Protein AF-A0A7L1Z4N3-F1 (afdb_monomer)

pLDDT: mean 95.16, std 4.43, range [67.56, 98.06]

Solvent-accessible surface area (backbone atoms only — not comparable to full-atom values): 3647 Å² total; per-residue (Å²): 82,52,70,61,26,52,50,52,48,24,60,72,56,72,66,48,69,81,68,75,96,55,54,73,68,55,48,54,58,40,46,78,72,68,53,71,85,74,82,55,87,92,55,56,68,72,58,47,50,51,31,53,59,17,62,40,91,73,118

Radius of gyration: 11.14 Å; Cα contacts (8 Å, |Δi|>4): 42; chains: 1; bounding box: 23×28×26 Å

InterPro domains:
  IPR000719 Protein kinase domain [PS50011] (1-59)
  IPR001245 Serine-threonine/tyrosine-protein kinase, catalytic domain [PF07714] (1-59)
  IPR011009 Protein kinase-like domain superfamily [SSF56112] (1-59)
  IPR050122 Receptor Tyrosine Kinase [PTHR24416] (1-59)

Nearest PDB structures (foldseek):
  3d7t-assembly2_B-2  TM=9.809E-01  e=3.852E-05  Gallus gallus
  4lgh-assembly1_A  TM=9.869E-01  e=8.667E-05  Gallus gallus
  5d11-assembly1_A  TM=9.887E-01  e=1.823E-04  Gallus gallus
  3en5-assembly2_B  TM=9.924E-01  e=2.388E-04  Gallus gallus
  6nvk-assembly1_A  TM=9.798E-01  e=2.734E-04  Homo sapiens

Secondary structure (DSSP, 8-state):
-HHHHHHHHHHHTTSPPSSTT--HHHHHHHHHTT--PPPPTT--HHHHHHHHHHT-S--

Organism: NCBI:txid312124

Mean predicted aligned error: 2.43 Å

Sequence (59 aa):
VWSFGILLTEIVTYGRIPYPGMTNPEVIQNLERGYRMPQPDNCPSELYELMRQCWKESP

Foldseek 3Di:
DQVVLVVLVCVVVVNDDAPPPDDPVRVVVCVVVVDDDDQDDPHDPVSVVVSVVNSDPPD

Structure (mmCIF, N/CA/C/O backbone):
data_AF-A0A7L1Z4N3-F1
#
_entry.id   AF-A0A7L1Z4N3-F1
#
loop_
_atom_site.group_PDB
_atom_site.id
_atom_site.type_symbol
_atom_site.label_atom_id
_atom_site.label_alt_id
_atom_site.label_comp_id
_atom_site.label_asym_id
_atom_site.label_entity_id
_atom_site.label_seq_id
_atom_site.pdbx_PDB_ins_code
_atom_site.Cartn_x
_atom_site.Cartn_y
_atom_site.Cartn_z
_atom_site.occupancy
_atom_site.B_iso_or_equiv
_atom_site.auth_seq_id
_atom_site.auth_comp_id
_atom_site.auth_asym_id
_atom_site.auth_atom_id
_atom_site.pdbx_PDB_model_num
ATOM 1 N N . VAL A 1 1 ? -0.076 -6.238 9.173 1.00 90.62 1 VAL A N 1
ATOM 2 C CA . VAL A 1 1 ? 1.274 -5.673 8.894 1.00 90.62 1 VAL A CA 1
ATOM 3 C C . VAL A 1 1 ? 1.168 -4.765 7.672 1.00 90.62 1 VAL A C 1
ATOM 5 O O . VAL A 1 1 ? 1.368 -5.218 6.557 1.00 90.62 1 VAL A O 1
ATOM 8 N N . T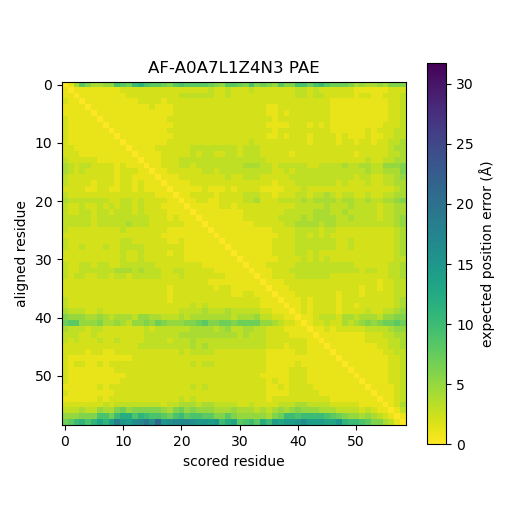RP A 1 2 ? 0.773 -3.502 7.860 1.00 94.81 2 TRP A N 1
ATOM 9 C CA . TRP A 1 2 ? 0.239 -2.672 6.768 1.00 94.81 2 TRP A CA 1
ATOM 10 C C . TRP A 1 2 ? 1.287 -2.179 5.763 1.00 94.81 2 TRP A C 1
ATOM 12 O O . TRP A 1 2 ? 1.178 -2.444 4.567 1.00 94.81 2 TRP A O 1
ATOM 22 N N . SER A 1 3 ? 2.314 -1.472 6.246 1.00 96.19 3 SER A N 1
ATOM 23 C CA . SER A 1 3 ? 3.282 -0.774 5.388 1.00 96.19 3 SER A CA 1
ATOM 24 C C . SER A 1 3 ? 4.061 -1.716 4.472 1.00 96.19 3 SER A C 1
ATOM 26 O O . SER A 1 3 ? 4.439 -1.325 3.376 1.00 96.19 3 SER A O 1
ATOM 28 N N . PHE A 1 4 ? 4.239 -2.977 4.874 1.00 96.88 4 PHE A N 1
ATOM 29 C CA . PHE A 1 4 ? 4.852 -3.990 4.019 1.00 96.88 4 PHE A CA 1
ATOM 30 C C . PHE A 1 4 ? 3.985 -4.330 2.798 1.00 96.88 4 PHE A C 1
ATOM 32 O O . PHE A 1 4 ? 4.508 -4.429 1.696 1.00 96.88 4 PHE A O 1
ATOM 39 N N . GLY A 1 5 ? 2.660 -4.436 2.950 1.00 96.88 5 GLY A N 1
ATOM 40 C CA . GLY A 1 5 ? 1.761 -4.647 1.809 1.00 96.88 5 GLY A CA 1
ATOM 41 C C . GLY A 1 5 ? 1.770 -3.468 0.829 1.00 96.88 5 GLY A C 1
ATOM 42 O O . GLY A 1 5 ? 1.698 -3.667 -0.384 1.00 96.88 5 GLY A O 1
ATOM 43 N N . ILE A 1 6 ? 1.917 -2.242 1.348 1.00 97.50 6 ILE A N 1
ATOM 44 C CA . ILE A 1 6 ? 2.110 -1.043 0.517 1.00 97.50 6 ILE A CA 1
ATOM 45 C C . ILE A 1 6 ? 3.434 -1.132 -0.251 1.00 97.50 6 ILE A C 1
ATOM 47 O O . ILE A 1 6 ? 3.413 -1.028 -1.474 1.00 97.50 6 ILE A O 1
ATOM 51 N N . LEU A 1 7 ? 4.537 -1.458 0.431 1.00 97.06 7 LEU A N 1
ATOM 52 C CA . LEU A 1 7 ? 5.845 -1.656 -0.202 1.00 97.06 7 LEU A CA 1
ATOM 53 C C . LEU A 1 7 ? 5.805 -2.729 -1.300 1.00 97.06 7 LEU A C 1
ATOM 55 O O . LEU A 1 7 ? 6.354 -2.534 -2.381 1.00 97.06 7 LEU A O 1
ATOM 59 N N . LEU A 1 8 ? 5.132 -3.857 -1.058 1.00 96.81 8 LEU A N 1
ATOM 60 C CA . LEU A 1 8 ? 4.958 -4.899 -2.072 1.00 96.81 8 LEU A CA 1
ATOM 61 C C . LEU A 1 8 ? 4.211 -4.374 -3.306 1.00 96.81 8 LEU A C 1
ATOM 63 O O . LEU A 1 8 ? 4.578 -4.717 -4.429 1.00 96.81 8 LEU A O 1
ATOM 67 N N . THR A 1 9 ? 3.200 -3.521 -3.117 1.00 95.81 9 THR A N 1
ATOM 68 C CA . THR A 1 9 ? 2.502 -2.872 -4.239 1.00 95.81 9 THR A CA 1
ATOM 69 C C . THR A 1 9 ? 3.442 -1.961 -5.018 1.00 95.81 9 THR A C 1
ATOM 71 O O . THR A 1 9 ? 3.464 -2.025 -6.246 1.00 95.81 9 THR A O 1
ATOM 74 N N . GLU A 1 10 ? 4.247 -1.149 -4.333 1.00 96.88 10 GLU A N 1
ATOM 75 C CA . GLU A 1 10 ? 5.239 -0.278 -4.973 1.00 96.88 10 GLU A CA 1
ATOM 76 C C . GLU A 1 10 ? 6.249 -1.100 -5.787 1.00 96.88 10 GLU A C 1
ATOM 78 O O . GLU A 1 10 ? 6.525 -0.761 -6.933 1.00 96.88 10 GLU A O 1
ATOM 83 N N . ILE A 1 11 ? 6.732 -2.232 -5.264 1.00 96.00 11 ILE A N 1
ATOM 84 C CA . ILE A 1 11 ? 7.653 -3.128 -5.983 1.00 96.00 11 ILE A CA 1
ATOM 85 C C . ILE A 1 11 ? 7.007 -3.680 -7.260 1.00 96.00 11 ILE A C 1
ATOM 87 O O . ILE A 1 11 ? 7.582 -3.565 -8.341 1.00 96.00 11 ILE A O 1
ATOM 91 N N . VAL A 1 12 ? 5.805 -4.255 -7.152 1.00 96.12 12 VAL A N 1
ATOM 92 C CA . VAL A 1 12 ? 5.113 -4.894 -8.288 1.00 96.12 12 VAL A CA 1
ATOM 93 C C . VAL A 1 12 ? 4.709 -3.883 -9.357 1.00 96.12 12 VAL A C 1
ATOM 95 O O . VAL A 1 12 ? 4.680 -4.197 -10.543 1.00 96.12 12 VAL A O 1
AT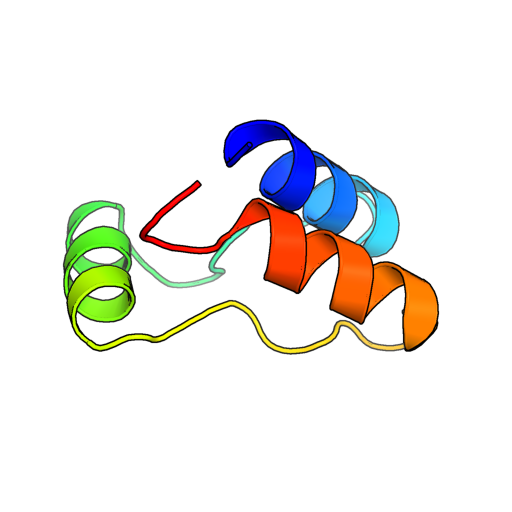OM 98 N N . THR A 1 13 ? 4.415 -2.652 -8.951 1.00 95.19 13 THR A N 1
ATOM 99 C CA . THR A 1 13 ? 4.023 -1.582 -9.869 1.00 95.19 13 THR A CA 1
ATOM 100 C C . THR A 1 13 ? 5.204 -0.755 -10.378 1.00 95.19 13 THR A C 1
ATOM 102 O O . THR A 1 13 ? 4.981 0.255 -11.042 1.00 95.19 13 THR A O 1
ATOM 105 N N . TYR A 1 14 ? 6.446 -1.178 -10.114 1.00 95.50 14 TYR A N 1
ATOM 106 C CA . TYR A 1 14 ? 7.674 -0.480 -10.515 1.00 95.50 14 TYR A CA 1
ATOM 107 C C . TYR A 1 14 ? 7.759 0.961 -9.982 1.00 95.50 14 TYR A C 1
ATOM 109 O O . TYR A 1 14 ? 8.149 1.887 -10.691 1.00 95.50 14 TYR A O 1
ATOM 117 N N . GLY A 1 15 ? 7.380 1.149 -8.718 1.00 95.25 15 GLY A N 1
ATOM 118 C CA . GLY A 1 15 ? 7.457 2.421 -8.003 1.00 95.25 15 GLY A CA 1
ATOM 119 C C . GLY A 1 15 ? 6.300 3.376 -8.287 1.00 95.25 15 GLY A C 1
ATOM 120 O O . GLY A 1 15 ? 6.443 4.578 -8.064 1.00 95.25 15 GLY A O 1
ATOM 121 N N . ARG A 1 16 ? 5.156 2.890 -8.794 1.00 94.69 16 ARG A N 1
ATOM 122 C CA . ARG A 1 16 ? 3.961 3.740 -8.898 1.00 94.69 16 ARG A CA 1
ATOM 123 C C . ARG A 1 16 ? 3.472 4.135 -7.508 1.00 94.69 16 ARG A C 1
ATOM 125 O O . ARG A 1 16 ? 3.559 3.371 -6.552 1.00 94.69 16 ARG A O 1
ATOM 132 N N . ILE A 1 17 ? 2.895 5.330 -7.445 1.00 95.56 17 ILE A N 1
ATOM 133 C CA . ILE A 1 17 ? 2.318 5.883 -6.223 1.00 95.56 17 ILE A CA 1
ATOM 134 C C . ILE A 1 17 ? 1.108 5.023 -5.805 1.00 95.56 17 ILE A C 1
ATOM 136 O O . ILE A 1 17 ? 0.207 4.820 -6.628 1.00 95.56 17 ILE A O 1
ATOM 140 N N . PRO A 1 18 ? 1.058 4.528 -4.553 1.00 95.81 18 PRO A N 1
ATOM 141 C CA . PRO A 1 18 ? -0.112 3.838 -4.015 1.00 95.81 18 PRO A CA 1
ATOM 142 C C . PRO A 1 18 ? -1.360 4.725 -4.054 1.00 95.81 18 PRO A C 1
ATOM 144 O O . PRO A 1 18 ? -1.271 5.925 -3.812 1.00 95.81 18 PRO A O 1
ATOM 147 N N . TYR A 1 19 ? -2.531 4.132 -4.305 1.00 96.44 19 TYR A N 1
ATOM 148 C CA . TYR A 1 19 ? -3.808 4.859 -4.422 1.00 96.44 19 TYR A CA 1
ATOM 149 C C . TYR A 1 19 ? -3.749 6.050 -5.407 1.00 96.44 19 TYR A C 1
ATOM 151 O O . TYR A 1 19 ? -4.025 7.191 -5.030 1.00 96.44 19 TYR A O 1
ATOM 159 N N . PRO A 1 20 ? -3.380 5.812 -6.681 1.00 95.31 20 PRO A N 1
ATOM 160 C CA . PRO A 1 20 ? -3.180 6.890 -7.642 1.00 95.31 20 PRO A CA 1
ATOM 161 C C . PRO A 1 20 ? -4.465 7.702 -7.844 1.00 95.31 20 PRO A C 1
ATOM 163 O O . PRO A 1 20 ? -5.545 7.143 -8.030 1.00 95.31 20 PRO A O 1
ATOM 166 N N . GLY A 1 21 ? -4.335 9.030 -7.829 1.00 96.25 21 GLY A N 1
ATOM 167 C CA . GLY A 1 21 ? -5.456 9.956 -8.022 1.00 96.25 21 GLY A CA 1
ATOM 168 C C . GLY A 1 21 ? -6.304 10.223 -6.775 1.00 96.25 21 GLY A C 1
ATOM 169 O O . GLY A 1 21 ? -7.276 10.961 -6.883 1.00 96.25 21 GLY A O 1
ATOM 170 N N . MET A 1 22 ? -5.944 9.667 -5.613 1.00 97.38 22 MET A N 1
ATOM 171 C CA . MET A 1 22 ? -6.600 9.954 -4.334 1.00 97.38 22 MET A CA 1
ATOM 172 C C . MET A 1 22 ? -5.708 10.825 -3.444 1.00 97.38 22 MET A C 1
ATOM 174 O O . MET A 1 22 ? -4.495 10.633 -3.365 1.00 97.38 22 MET A O 1
ATOM 178 N N . THR A 1 23 ? -6.316 11.766 -2.730 1.00 97.75 23 THR A N 1
ATOM 179 C CA . THR A 1 23 ? -5.682 12.501 -1.630 1.00 97.75 23 THR A CA 1
ATOM 180 C C . THR A 1 23 ? -5.658 11.662 -0.350 1.00 97.75 23 THR A C 1
ATOM 182 O O . THR A 1 23 ? -6.447 10.731 -0.187 1.00 97.75 23 THR A O 1
ATOM 185 N N . ASN A 1 24 ? -4.794 12.005 0.612 1.00 95.25 24 ASN A N 1
ATOM 186 C CA . ASN A 1 24 ? -4.704 11.263 1.878 1.00 95.25 24 ASN A CA 1
ATOM 187 C C . ASN A 1 24 ? -6.059 11.121 2.611 1.00 95.25 24 ASN A C 1
ATOM 189 O O . ASN A 1 24 ? -6.369 10.007 3.038 1.00 95.25 24 ASN A O 1
ATOM 193 N N . PRO A 1 25 ? -6.896 12.176 2.744 1.00 97.81 25 PRO A N 1
ATOM 194 C CA . PRO A 1 25 ? -8.214 12.032 3.364 1.00 97.81 25 PRO A CA 1
ATOM 195 C C . PRO A 1 25 ? -9.146 11.088 2.593 1.00 97.81 25 PRO A C 1
ATOM 197 O O . PRO A 1 25 ? -9.855 10.295 3.210 1.00 97.81 25 PRO A O 1
ATOM 200 N N . GLU A 1 26 ? -9.127 11.130 1.257 1.00 98.06 26 GLU A N 1
ATOM 201 C CA . GLU A 1 26 ? -9.935 10.231 0.423 1.00 98.06 26 GLU A CA 1
ATOM 202 C C . GLU A 1 26 ? -9.494 8.776 0.578 1.00 98.06 26 GLU A C 1
ATOM 204 O O . GLU A 1 26 ? -10.345 7.890 0.660 1.00 98.06 26 GLU A O 1
ATOM 209 N N . VAL A 1 27 ? -8.185 8.514 0.668 1.00 97.06 27 VAL A N 1
ATOM 210 C CA . VAL A 1 27 ? -7.672 7.164 0.940 1.00 97.06 27 VAL A CA 1
ATOM 211 C C . VAL A 1 27 ? -8.222 6.657 2.268 1.00 97.06 27 VAL A C 1
ATOM 213 O O . VAL A 1 27 ? -8.807 5.580 2.293 1.00 97.06 27 VAL A O 1
ATOM 216 N N . ILE A 1 28 ? -8.115 7.439 3.348 1.00 96.12 28 ILE A N 1
ATOM 217 C CA . ILE A 1 28 ? -8.609 7.045 4.679 1.00 96.12 28 ILE A CA 1
ATOM 218 C C . ILE A 1 28 ? -10.106 6.704 4.627 1.00 96.12 28 ILE A C 1
ATOM 220 O O . ILE A 1 28 ? -10.496 5.616 5.047 1.00 96.12 28 ILE A O 1
ATOM 224 N N . GLN A 1 29 ? -10.929 7.568 4.026 1.00 97.69 29 GLN A N 1
ATOM 225 C CA . GLN A 1 29 ? -12.373 7.327 3.902 1.00 97.69 29 GLN A CA 1
ATOM 226 C C . GLN A 1 29 ? -12.706 6.072 3.084 1.00 97.69 29 GLN A C 1
ATOM 228 O O . GLN A 1 29 ? -13.665 5.362 3.386 1.00 97.69 29 GLN A O 1
ATOM 233 N N . ASN A 1 30 ? -11.944 5.786 2.027 1.00 96.81 30 ASN A N 1
ATOM 234 C CA . ASN A 1 30 ? -12.144 4.574 1.235 1.00 96.81 30 ASN A CA 1
ATOM 235 C C . ASN A 1 30 ? -11.715 3.321 2.009 1.00 96.81 30 ASN A C 1
ATOM 237 O O . ASN A 1 30 ? -12.408 2.303 1.952 1.00 96.81 30 ASN A O 1
ATOM 241 N N . LEU A 1 31 ? -10.618 3.392 2.766 1.00 95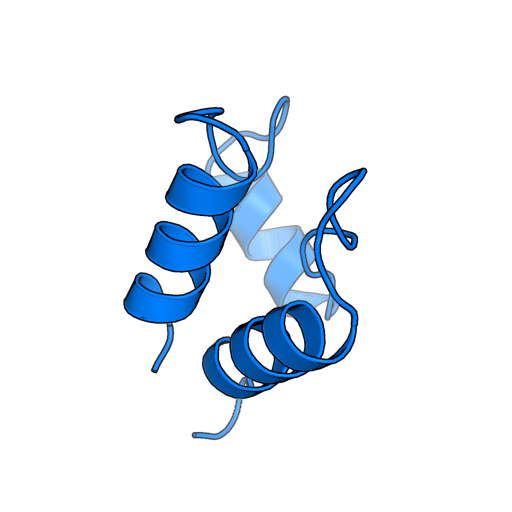.88 31 LEU A N 1
ATOM 242 C CA . LEU A 1 31 ? -10.154 2.285 3.600 1.00 95.88 31 LEU A CA 1
ATOM 243 C C . LEU A 1 31 ? -11.190 1.890 4.656 1.00 95.88 31 LEU A C 1
ATOM 245 O O . LEU A 1 31 ? -11.438 0.695 4.806 1.00 95.88 31 LEU A O 1
ATOM 249 N N . GLU A 1 32 ? -11.836 2.868 5.301 1.00 95.12 32 GLU A N 1
ATOM 250 C CA . GLU A 1 32 ? -12.938 2.659 6.259 1.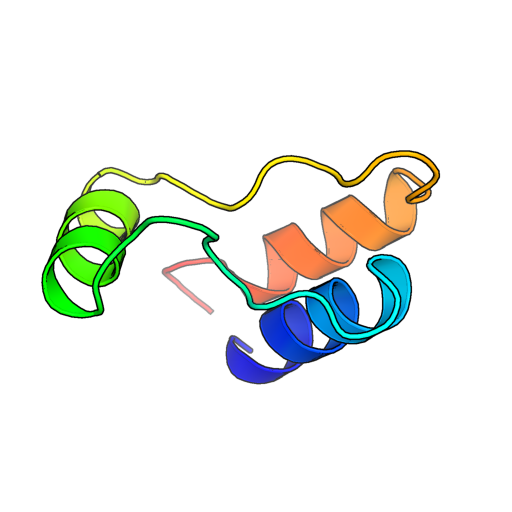00 95.12 32 GLU A CA 1
ATOM 251 C C . GLU A 1 32 ? -14.169 1.993 5.622 1.00 95.12 32 GLU A C 1
ATOM 253 O O . GLU A 1 32 ? -14.928 1.299 6.292 1.00 95.12 32 GLU A O 1
ATOM 258 N N . ARG A 1 33 ? -14.362 2.163 4.308 1.00 96.19 33 ARG A N 1
ATOM 259 C CA . ARG A 1 33 ? -15.414 1.486 3.528 1.00 96.19 33 ARG A CA 1
ATOM 260 C C . ARG A 1 33 ? -15.001 0.090 3.048 1.00 96.19 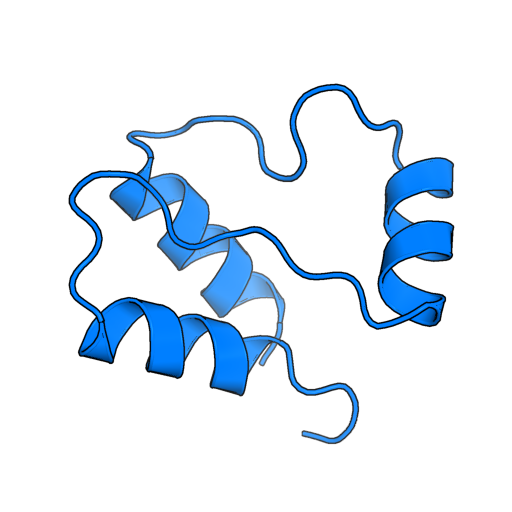33 ARG A C 1
ATOM 262 O O . ARG A 1 33 ? -15.726 -0.529 2.273 1.00 96.19 33 ARG A O 1
ATOM 269 N N . GLY A 1 34 ? -13.832 -0.397 3.462 1.00 94.75 34 GLY A N 1
ATOM 270 C CA . GLY A 1 34 ? -13.298 -1.702 3.078 1.00 94.75 34 GLY A CA 1
ATOM 271 C C . GLY A 1 34 ? -12.610 -1.731 1.710 1.00 94.75 34 GLY A C 1
ATOM 272 O O . GLY A 1 34 ? -12.200 -2.804 1.256 1.00 94.75 34 GLY A O 1
ATOM 273 N N . TYR A 1 35 ? -12.436 -0.583 1.045 1.00 96.50 35 TYR A N 1
ATOM 274 C CA . TYR A 1 35 ? -11.679 -0.530 -0.205 1.00 96.50 35 TYR A CA 1
ATOM 275 C C . TYR A 1 35 ? -10.217 -0.912 0.039 1.00 96.50 35 TYR A C 1
ATOM 277 O O . TYR A 1 35 ? -9.616 -0.546 1.050 1.00 96.50 35 TYR A O 1
ATOM 285 N N . ARG A 1 36 ? -9.624 -1.629 -0.915 1.00 96.25 36 ARG A N 1
ATOM 286 C CA . ARG A 1 36 ? -8.184 -1.897 -1.000 1.00 96.25 36 ARG A CA 1
ATOM 287 C C . ARG A 1 36 ? -7.776 -1.796 -2.466 1.00 96.25 36 ARG A C 1
ATOM 289 O O . ARG A 1 36 ? -8.619 -1.965 -3.345 1.00 96.25 36 ARG A O 1
ATOM 296 N N . MET A 1 37 ? -6.494 -1.548 -2.727 1.00 96.19 37 MET A N 1
ATOM 297 C CA . MET A 1 37 ? -5.994 -1.467 -4.101 1.00 96.19 37 MET A CA 1
ATOM 298 C C . MET A 1 37 ? -6.302 -2.759 -4.879 1.00 96.19 37 MET A C 1
ATOM 300 O O . MET A 1 37 ? -6.159 -3.854 -4.316 1.00 96.19 37 MET A O 1
ATOM 304 N N . PRO A 1 38 ? -6.726 -2.653 -6.151 1.00 96.44 38 PRO A N 1
ATOM 305 C CA . PRO A 1 38 ? -6.938 -3.818 -7.000 1.00 96.44 38 PRO A CA 1
ATOM 306 C C . PRO A 1 38 ? -5.614 -4.541 -7.262 1.00 96.44 38 PRO A C 1
ATOM 308 O O . PRO A 1 38 ? -4.534 -3.968 -7.098 1.00 96.44 38 PRO A O 1
ATOM 311 N N . GLN A 1 39 ? -5.701 -5.802 -7.675 1.00 96.88 39 GLN A N 1
ATOM 312 C CA . GLN A 1 39 ? -4.533 -6.563 -8.105 1.00 96.88 39 GLN A CA 1
ATOM 313 C C . GLN A 1 39 ? -3.873 -5.865 -9.305 1.00 96.88 39 GLN A C 1
ATOM 315 O O . GLN A 1 39 ? -4.559 -5.623 -10.299 1.00 96.88 39 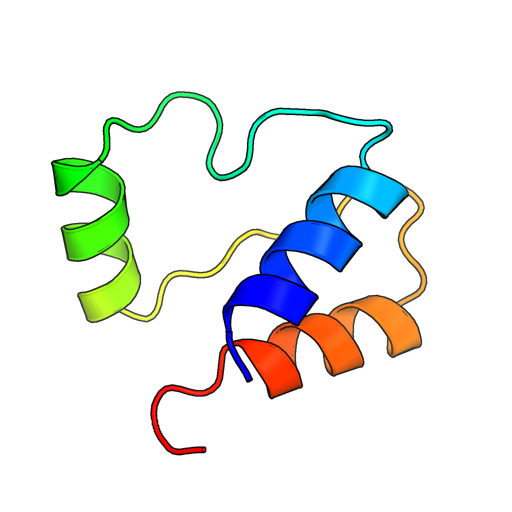GLN A O 1
ATOM 320 N N . PRO A 1 40 ? -2.573 -5.524 -9.235 1.00 94.44 40 PRO A N 1
ATOM 321 C CA . PRO A 1 40 ? -1.875 -4.932 -10.369 1.00 94.44 40 PRO A CA 1
ATOM 322 C C . 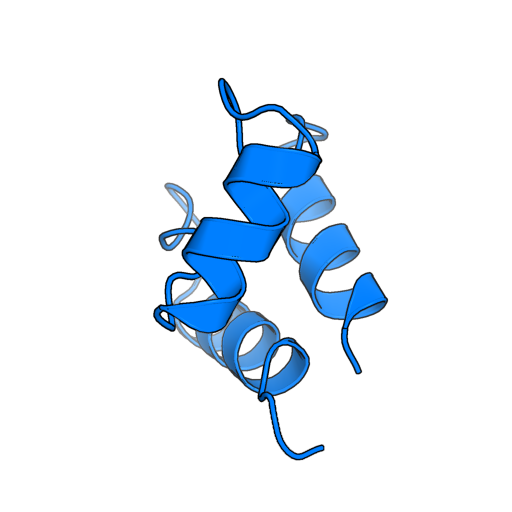PRO A 1 40 ? -1.770 -5.891 -11.557 1.00 94.44 40 PRO A C 1
ATOM 324 O O . PRO A 1 40 ? -1.651 -7.106 -11.374 1.00 94.44 40 PRO A O 1
ATOM 327 N N . ASP A 1 41 ? -1.707 -5.332 -12.765 1.00 89.00 41 ASP A N 1
ATOM 328 C CA . ASP A 1 41 ? -1.422 -6.099 -13.977 1.00 89.00 41 ASP A CA 1
ATOM 329 C C . ASP A 1 41 ? -0.070 -6.814 -13.839 1.00 89.00 41 ASP A C 1
ATOM 331 O O . ASP A 1 41 ? 0.934 -6.203 -13.469 1.00 89.00 41 ASP A O 1
ATOM 335 N N . ASN A 1 42 ? -0.041 -8.112 -14.149 1.00 89.31 42 ASN A N 1
ATOM 336 C CA . ASN A 1 42 ? 1.118 -9.005 -13.993 1.00 89.31 42 ASN A CA 1
ATOM 337 C C . ASN A 1 42 ? 1.516 -9.347 -12.543 1.00 89.31 42 ASN A C 1
ATOM 339 O O . ASN A 1 42 ? 2.567 -9.954 -12.334 1.00 89.31 42 ASN A O 1
ATOM 343 N N . CYS A 1 43 ? 0.699 -9.017 -11.539 1.00 95.44 43 CYS A N 1
ATOM 344 C CA . CYS A 1 43 ? 0.910 -9.493 -10.172 1.00 95.44 43 CYS A CA 1
ATOM 345 C C . CYS A 1 43 ? 0.417 -10.945 -10.022 1.00 95.44 43 CYS A C 1
ATOM 347 O O . CYS A 1 43 ? -0.774 -11.183 -10.243 1.00 95.44 43 CYS A O 1
ATOM 349 N N . PRO A 1 44 ? 1.257 -11.913 -9.606 1.00 96.62 44 PRO A N 1
ATOM 350 C CA . PRO A 1 44 ? 0.794 -13.259 -9.271 1.00 96.62 44 PRO A CA 1
ATOM 351 C C . PRO A 1 44 ? -0.273 -13.234 -8.170 1.00 96.62 44 PRO A C 1
ATOM 353 O O . PRO A 1 44 ? -0.170 -12.469 -7.207 1.00 96.62 44 PRO A O 1
ATOM 356 N N . SER A 1 45 ? -1.288 -14.088 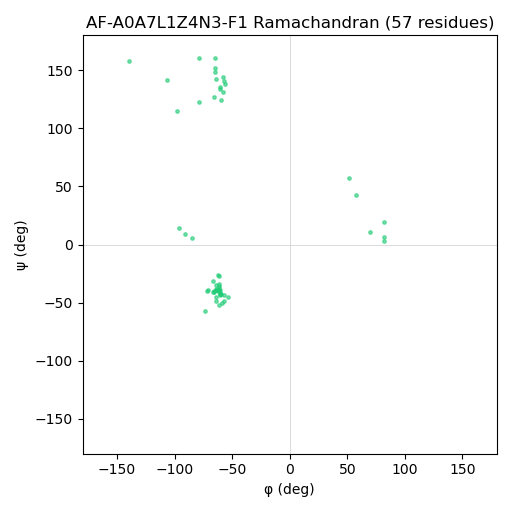-8.288 1.00 97.06 45 SER A N 1
ATOM 357 C CA . SER A 1 45 ? -2.428 -14.119 -7.359 1.00 97.06 45 SER A CA 1
ATOM 358 C C . SER A 1 45 ? -2.009 -14.437 -5.925 1.00 97.06 45 SER A C 1
ATOM 360 O O . SER A 1 45 ? -2.535 -13.851 -4.982 1.00 97.06 45 SER A O 1
ATOM 362 N N . GLU A 1 46 ? -1.013 -15.302 -5.749 1.00 97.00 46 GLU A N 1
ATOM 363 C CA . GLU A 1 46 ? -0.450 -15.662 -4.447 1.00 97.00 46 GLU A CA 1
ATOM 364 C C . GLU A 1 46 ? 0.205 -14.455 -3.766 1.00 97.00 46 GLU A C 1
ATOM 366 O O . GLU A 1 46 ? 0.077 -14.262 -2.555 1.00 97.00 46 GLU A O 1
ATOM 371 N N . LEU A 1 47 ? 0.879 -13.609 -4.550 1.00 97.12 47 LEU A N 1
ATOM 372 C CA . LEU A 1 47 ? 1.501 -12.392 -4.042 1.00 97.12 47 LEU A CA 1
ATOM 373 C C . LEU A 1 47 ? 0.444 -11.346 -3.677 1.00 97.12 47 LEU A C 1
ATOM 375 O O . LEU A 1 47 ? 0.561 -10.693 -2.641 1.00 97.12 47 LEU A O 1
ATOM 379 N N . TYR A 1 48 ? -0.607 -11.205 -4.487 1.00 97.88 48 TYR A N 1
ATOM 380 C CA . TYR A 1 48 ? -1.715 -10.312 -4.154 1.00 97.88 48 TYR A CA 1
ATOM 381 C C . TYR A 1 48 ? -2.454 -10.757 -2.885 1.00 97.88 48 TYR A C 1
ATOM 383 O O . TYR A 1 48 ? -2.777 -9.921 -2.042 1.00 97.88 48 TYR A O 1
ATOM 391 N N . GLU A 1 49 ? -2.652 -12.060 -2.689 1.00 97.56 49 GLU A N 1
ATOM 392 C CA . GLU A 1 49 ? -3.241 -12.590 -1.457 1.00 97.56 49 GLU A CA 1
ATOM 393 C C . GLU A 1 49 ? -2.370 -12.266 -0.232 1.00 97.56 49 GLU A C 1
ATOM 395 O O . GL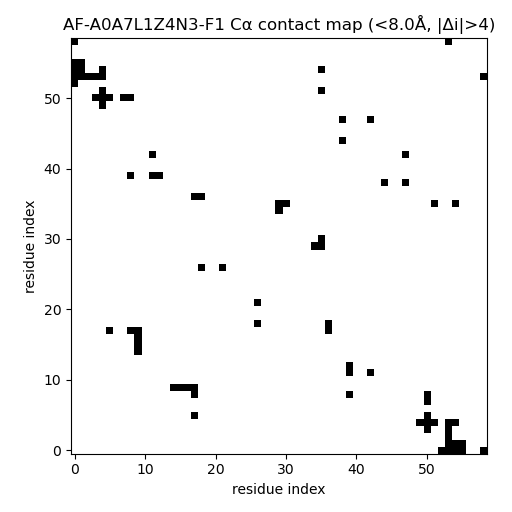U A 1 49 ? -2.885 -11.847 0.805 1.00 97.56 49 GLU A O 1
ATOM 400 N N . LEU A 1 50 ? -1.039 -12.333 -0.358 1.00 96.75 50 LEU A N 1
ATOM 401 C CA . LEU A 1 50 ? -0.130 -11.866 0.692 1.00 96.75 50 LEU A CA 1
ATOM 402 C C . LEU A 1 50 ? -0.309 -10.364 0.984 1.00 96.75 50 LEU A C 1
ATOM 404 O O . LEU A 1 50 ? -0.366 -9.967 2.151 1.00 96.75 50 LEU A O 1
ATOM 408 N N . MET A 1 51 ? -0.443 -9.517 -0.044 1.00 97.12 51 MET A N 1
ATOM 409 C CA . MET A 1 51 ? -0.733 -8.086 0.149 1.00 97.12 51 MET A CA 1
ATOM 410 C C . MET A 1 51 ? -2.072 -7.880 0.875 1.00 97.12 51 MET A C 1
ATOM 412 O O . MET A 1 51 ? -2.158 -7.093 1.818 1.00 97.12 51 MET A O 1
ATOM 416 N N . ARG A 1 52 ? -3.110 -8.637 0.503 1.00 96.56 52 ARG A N 1
ATOM 417 C CA . ARG A 1 52 ? -4.428 -8.610 1.158 1.00 96.56 52 ARG A CA 1
ATOM 418 C C . ARG A 1 52 ? -4.347 -9.020 2.627 1.00 96.56 52 ARG A C 1
ATOM 420 O O . ARG A 1 52 ? -4.970 -8.368 3.464 1.00 96.56 52 ARG A O 1
ATOM 427 N N . GLN A 1 53 ? -3.547 -10.032 2.959 1.00 96.62 53 GLN A N 1
ATOM 428 C CA . GLN A 1 53 ? -3.276 -10.420 4.347 1.00 96.62 53 GLN A CA 1
ATOM 429 C C . GLN A 1 53 ? -2.571 -9.304 5.127 1.00 96.62 53 GLN A C 1
ATOM 431 O O . GLN A 1 53 ? -2.916 -9.048 6.281 1.00 96.62 53 GLN A O 1
ATOM 436 N N . CYS A 1 54 ? -1.638 -8.588 4.493 1.00 96.81 54 CYS A N 1
ATOM 437 C CA . CYS A 1 54 ? -0.965 -7.438 5.099 1.00 96.81 54 CYS A CA 1
ATOM 438 C C . CYS A 1 54 ? -1.940 -6.305 5.470 1.00 96.81 54 CYS A C 1
ATOM 440 O O . CYS A 1 54 ? -1.737 -5.645 6.496 1.00 96.81 54 CYS A O 1
ATOM 442 N N . TRP A 1 55 ? -2.996 -6.115 4.668 1.00 96.25 55 TRP A N 1
ATOM 443 C CA . TRP A 1 55 ? -3.999 -5.047 4.795 1.00 96.25 55 TRP A CA 1
ATOM 444 C C . TRP A 1 55 ? -5.283 -5.431 5.546 1.00 96.25 55 TRP A C 1
ATOM 446 O O . TRP A 1 55 ? -6.287 -4.706 5.458 1.00 96.25 55 TRP A O 1
ATOM 456 N N . LYS A 1 56 ? -5.283 -6.557 6.267 1.00 93.94 56 LYS A N 1
ATOM 457 C CA . LYS A 1 56 ? -6.378 -6.895 7.183 1.00 93.94 56 LYS A CA 1
ATOM 458 C C . LYS A 1 56 ? -6.504 -5.822 8.268 1.00 93.94 56 LYS A C 1
ATOM 460 O O . LYS A 1 56 ? -5.505 -5.372 8.822 1.00 93.94 56 LYS A O 1
ATOM 465 N N . GLU A 1 57 ? -7.741 -5.413 8.540 1.00 87.12 57 GLU A N 1
ATOM 466 C CA . GLU A 1 57 ? -8.071 -4.423 9.579 1.00 87.12 57 GLU A CA 1
ATOM 467 C C . GLU A 1 57 ? -7.764 -4.940 10.982 1.00 87.12 57 GLU A C 1
ATOM 469 O O . GLU A 1 57 ? -7.216 -4.215 11.807 1.00 87.12 57 GLU A O 1
ATOM 474 N N . SER A 1 58 ? -8.081 -6.212 11.223 1.00 84.38 58 SER A N 1
ATOM 475 C CA . SER A 1 58 ? -7.670 -6.940 12.416 1.00 84.38 58 SER A CA 1
ATOM 476 C C . SER A 1 58 ? -6.422 -7.763 12.066 1.00 84.38 58 SER A C 1
ATOM 478 O O . SER A 1 58 ? -6.521 -8.616 11.176 1.00 84.38 58 SER A O 1
ATOM 480 N N . PRO A 1 59 ? -5.258 -7.456 12.671 1.00 67.56 59 PRO A N 1
ATOM 481 C CA . PRO A 1 59 ? -3.995 -8.146 12.413 1.00 67.56 59 PRO A CA 1
ATOM 482 C C . PRO A 1 59 ? -4.030 -9.646 12.705 1.00 67.56 59 PRO A C 1
ATOM 484 O O . PRO A 1 59 ? -4.672 -10.041 13.703 1.00 67.56 59 PRO A O 1
#